Protein AF-A0A409XUM2-F1 (afdb_monomer_lite)

Structure (mmCIF, N/CA/C/O backbone):
data_AF-A0A409XUM2-F1
#
_entry.id   AF-A0A409XUM2-F1
#
loop_
_atom_site.group_PDB
_atom_site.id
_atom_site.type_symbol
_atom_site.label_atom_id
_atom_site.label_alt_id
_atom_site.label_comp_id
_atom_site.label_asym_id
_atom_site.label_entity_id
_atom_site.label_seq_id
_atom_site.pdbx_PDB_ins_code
_atom_site.Cartn_x
_atom_site.Cartn_y
_atom_site.Cartn_z
_atom_site.occupancy
_atom_site.B_iso_or_equiv
_atom_site.auth_seq_id
_atom_site.auth_comp_id
_atom_site.auth_asym_id
_atom_site.auth_atom_id
_atom_site.pdbx_PDB_model_num
ATOM 1 N N . MET A 1 1 ? -68.604 50.474 -35.446 1.00 43.09 1 MET A N 1
ATOM 2 C CA . MET A 1 1 ? -67.656 49.352 -35.292 1.00 43.09 1 MET A CA 1
ATOM 3 C C . MET A 1 1 ? -66.584 49.841 -34.345 1.00 43.09 1 MET A C 1
ATOM 5 O O . MET A 1 1 ? -65.897 50.791 -34.693 1.00 43.09 1 MET A O 1
ATOM 9 N N . SER A 1 2 ? -66.560 49.308 -33.125 1.00 43.81 2 SER A N 1
ATOM 10 C CA . SER A 1 2 ? -65.952 49.971 -31.972 1.00 43.81 2 SER A CA 1
ATOM 11 C C . SER A 1 2 ? -65.210 48.962 -31.095 1.00 43.81 2 SER A C 1
ATOM 13 O O . SER A 1 2 ? -65.824 48.008 -30.634 1.00 43.81 2 SER A O 1
ATOM 15 N N . PHE A 1 3 ? -63.917 49.249 -30.927 1.00 48.12 3 PHE A N 1
ATOM 16 C CA . PHE A 1 3 ? -62.981 48.958 -29.832 1.00 48.12 3 PHE A CA 1
ATOM 17 C C . PHE A 1 3 ? -62.787 47.516 -29.331 1.00 48.12 3 PHE A C 1
ATOM 19 O O . PHE A 1 3 ? -63.660 46.893 -28.737 1.00 48.12 3 PHE A O 1
ATOM 26 N N . ILE A 1 4 ? -61.549 47.048 -29.525 1.00 53.78 4 ILE A N 1
ATOM 27 C CA . ILE A 1 4 ? -60.893 46.035 -28.698 1.00 53.78 4 ILE A CA 1
ATOM 28 C C . ILE A 1 4 ? -60.630 46.666 -27.331 1.00 53.78 4 ILE A C 1
ATOM 30 O O . ILE A 1 4 ? -60.044 47.742 -27.294 1.00 53.78 4 ILE A O 1
ATOM 34 N N . ASP A 1 5 ? -60.973 45.955 -26.258 1.00 50.19 5 ASP A N 1
ATOM 35 C CA . ASP A 1 5 ? -60.201 45.964 -25.017 1.00 50.19 5 ASP A CA 1
ATOM 36 C C . ASP A 1 5 ? -60.235 44.568 -24.385 1.00 50.19 5 ASP A C 1
ATOM 38 O O . ASP A 1 5 ? -61.285 43.991 -24.096 1.00 50.19 5 ASP A O 1
ATOM 42 N N . THR A 1 6 ? -59.039 44.020 -24.213 1.00 55.94 6 THR A N 1
ATOM 43 C CA . THR A 1 6 ? -58.729 42.797 -23.473 1.00 55.94 6 THR A CA 1
ATOM 44 C C . THR A 1 6 ? -58.703 43.116 -21.977 1.00 55.94 6 THR A C 1
ATOM 46 O O . THR A 1 6 ? -58.223 44.183 -21.592 1.00 55.94 6 THR A O 1
ATOM 49 N N . PRO A 1 7 ? -59.056 42.158 -21.108 1.00 62.06 7 PRO A N 1
ATOM 50 C CA . PRO A 1 7 ? -58.199 41.967 -19.945 1.00 62.06 7 PRO A CA 1
ATOM 51 C C . PRO A 1 7 ? -57.772 40.512 -19.737 1.00 62.06 7 PRO A C 1
ATOM 53 O O . PRO A 1 7 ? -58.553 39.564 -19.741 1.00 62.06 7 PRO A O 1
ATOM 56 N N . THR A 1 8 ? -56.467 40.404 -19.529 1.00 55.81 8 THR A N 1
ATOM 57 C CA . THR A 1 8 ? -55.651 39.259 -19.146 1.00 55.81 8 THR A CA 1
ATOM 58 C C . THR A 1 8 ? -56.173 38.575 -17.880 1.00 55.81 8 THR A C 1
ATOM 60 O O . THR A 1 8 ? -56.130 39.152 -16.796 1.00 55.81 8 THR A O 1
ATOM 63 N N . ALA A 1 9 ? -56.592 37.314 -17.991 1.00 45.84 9 ALA A N 1
ATOM 64 C CA . ALA A 1 9 ? -56.808 36.437 -16.844 1.00 45.84 9 ALA A CA 1
ATOM 65 C C . ALA A 1 9 ? -55.582 35.527 -16.663 1.00 45.84 9 ALA A C 1
ATOM 67 O O . ALA A 1 9 ? -55.492 34.451 -17.254 1.00 45.84 9 ALA A O 1
ATOM 68 N N . SER A 1 10 ? -54.622 35.959 -15.843 1.00 40.91 10 SER A N 1
ATOM 69 C CA . SER A 1 10 ? -53.574 35.076 -15.320 1.00 40.91 10 SER A CA 1
ATOM 70 C C . SER A 1 10 ? -54.197 34.120 -14.304 1.00 40.91 10 SER A C 1
ATOM 72 O O . SER A 1 10 ? -54.455 34.498 -13.163 1.00 40.91 10 SER A O 1
ATOM 74 N N . SER A 1 11 ? -54.442 32.874 -14.709 1.00 45.75 11 SER A N 1
ATOM 75 C CA . SER A 1 11 ? -54.772 31.802 -13.768 1.00 45.75 11 SER A CA 1
ATOM 76 C C . SER A 1 11 ? -53.496 31.336 -13.073 1.00 45.75 11 SER A C 1
ATOM 78 O O . SER A 1 11 ? -52.657 30.656 -13.658 1.00 45.75 11 SER A O 1
ATOM 80 N N . SER A 1 12 ? -53.355 31.744 -11.813 1.00 49.16 12 SER A N 1
ATOM 81 C CA . SER A 1 12 ? -52.355 31.242 -10.874 1.00 49.16 12 SER A CA 1
ATOM 82 C C . SER A 1 12 ? -52.633 29.766 -10.577 1.00 49.16 12 SER A C 1
ATOM 84 O O . SER A 1 12 ? -53.599 29.424 -9.895 1.00 49.16 12 SER A O 1
ATOM 86 N N . SER A 1 13 ? -51.802 28.871 -11.109 1.00 50.38 13 SER A N 1
ATOM 87 C CA . SER A 1 13 ? -51.809 27.460 -10.732 1.00 50.38 13 SER A CA 1
ATOM 88 C C . SER A 1 13 ? -51.192 27.319 -9.341 1.00 50.38 13 SER A C 1
ATOM 90 O O . SER A 1 13 ? -49.985 27.479 -9.174 1.00 50.38 13 SER A O 1
ATOM 92 N N . THR A 1 14 ? -52.009 27.013 -8.337 1.00 58.25 14 THR A N 1
ATOM 93 C CA . THR A 1 14 ? -51.523 26.568 -7.025 1.00 58.25 14 THR A CA 1
ATOM 94 C C . THR A 1 14 ? -51.212 25.072 -7.116 1.00 58.25 14 THR A C 1
ATOM 96 O O . THR A 1 14 ? -52.146 24.297 -7.328 1.00 58.25 14 THR A O 1
ATOM 99 N N . PRO A 1 15 ? -49.961 24.603 -6.952 1.00 42.81 15 PRO A N 1
ATOM 100 C CA . PRO A 1 15 ? -49.728 23.195 -6.706 1.00 42.81 15 PRO A CA 1
ATOM 101 C C . PRO A 1 15 ? -49.894 22.964 -5.203 1.00 42.81 15 PRO A C 1
ATOM 103 O O . PRO A 1 15 ? -49.001 23.233 -4.400 1.00 42.81 15 PRO A O 1
ATOM 106 N N . ALA A 1 16 ? -51.072 22.480 -4.820 1.00 53.62 16 ALA A N 1
ATOM 107 C CA . ALA A 1 16 ? -51.320 21.926 -3.500 1.00 53.62 16 ALA A CA 1
ATOM 108 C C . ALA A 1 16 ? -50.573 20.591 -3.375 1.00 53.62 16 ALA A C 1
ATOM 110 O O . ALA A 1 16 ? -51.147 19.544 -3.627 1.00 53.62 16 ALA A O 1
ATOM 111 N N . ASN A 1 17 ? -49.284 20.638 -3.037 1.00 50.56 17 ASN A N 1
ATOM 112 C CA . ASN A 1 17 ? -48.499 19.480 -2.605 1.00 50.56 17 ASN A CA 1
ATOM 113 C C . ASN A 1 17 ? -47.462 19.946 -1.573 1.00 50.56 17 ASN A C 1
ATOM 115 O O . ASN A 1 17 ? -46.265 20.019 -1.845 1.00 50.56 17 ASN A O 1
ATOM 119 N N . SER A 1 18 ? -47.925 20.298 -0.370 1.00 46.38 18 SER A N 1
ATOM 120 C CA . SER A 1 18 ? -47.041 20.466 0.782 1.00 46.38 18 SER A CA 1
ATOM 121 C C . SER A 1 18 ? -46.658 19.080 1.302 1.00 46.38 18 SER A C 1
ATOM 123 O O . SER A 1 18 ? -47.330 18.518 2.168 1.00 46.38 18 SER A O 1
ATOM 125 N N . CYS A 1 19 ? -45.588 18.504 0.754 1.00 54.94 19 CYS A N 1
ATOM 126 C CA . CYS A 1 19 ? -44.915 17.382 1.396 1.00 54.94 19 CYS A CA 1
ATOM 127 C C . CYS A 1 19 ? -44.506 17.824 2.805 1.00 54.94 19 CYS A C 1
ATOM 129 O O . CYS A 1 19 ? -43.644 18.689 2.963 1.00 54.94 19 CYS A O 1
ATOM 131 N N . LEU A 1 20 ? -45.118 17.232 3.831 1.00 51.28 20 LEU A N 1
ATOM 132 C CA . LEU A 1 20 ? -44.610 17.283 5.196 1.00 51.28 20 LEU A CA 1
ATOM 133 C C . LEU A 1 20 ? -43.285 16.509 5.223 1.00 51.28 20 LEU A C 1
ATOM 135 O O . LEU A 1 20 ? -43.238 15.336 5.584 1.00 51.28 20 LEU A O 1
ATOM 139 N N . GLN A 1 21 ? -42.197 17.160 4.803 1.00 53.75 21 GLN A N 1
ATOM 140 C CA . GLN A 1 21 ? -40.850 16.756 5.180 1.00 53.75 21 GLN A CA 1
ATOM 141 C C . GLN A 1 21 ? -40.771 16.914 6.696 1.00 53.75 21 GLN A C 1
ATOM 143 O O . GLN A 1 21 ? -40.585 18.015 7.219 1.00 53.75 21 GLN A O 1
ATOM 148 N N . GLY A 1 22 ? -40.990 15.808 7.409 1.00 55.31 22 GLY A N 1
ATOM 149 C CA . GLY A 1 22 ? -40.667 15.714 8.822 1.00 55.31 22 GLY A CA 1
ATOM 150 C C . GLY A 1 22 ? -39.241 16.214 8.999 1.00 55.31 22 GLY A C 1
ATOM 151 O O . GLY A 1 22 ? -38.332 15.728 8.327 1.00 55.31 22 GLY A O 1
ATOM 152 N N . LYS A 1 23 ? -39.071 17.244 9.832 1.00 60.81 23 LYS A N 1
ATOM 153 C CA . LYS A 1 23 ? -37.765 17.808 10.168 1.00 60.81 23 LYS A CA 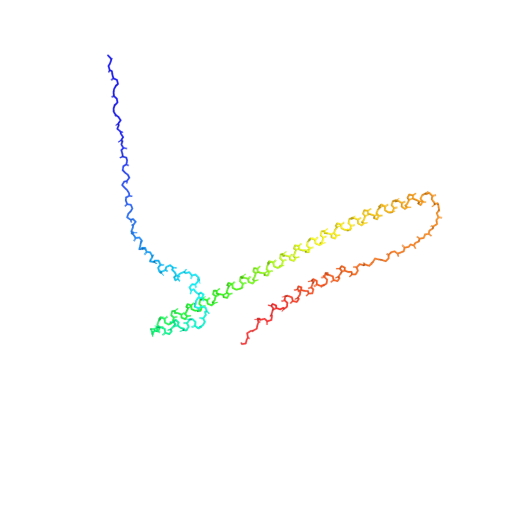1
ATOM 154 C C . LYS A 1 23 ? -36.863 16.654 10.592 1.00 60.81 23 LYS A C 1
ATOM 156 O O . LYS A 1 23 ? -37.059 16.093 11.669 1.00 60.81 23 LYS A O 1
ATOM 161 N N . GLN A 1 24 ? -35.910 16.285 9.741 1.00 63.62 24 GLN A N 1
ATOM 162 C CA . GLN A 1 24 ? -34.827 15.407 10.153 1.00 63.62 24 GLN A CA 1
ATOM 163 C C . GLN A 1 24 ? -34.153 16.111 11.339 1.00 63.62 24 GLN A C 1
ATOM 165 O O . GLN A 1 24 ? -33.849 17.304 11.219 1.00 63.62 24 GLN A O 1
ATOM 170 N N . PRO A 1 25 ? -33.985 15.450 12.498 1.00 62.88 25 PRO A N 1
ATOM 171 C CA . PRO A 1 25 ? -33.244 16.050 13.591 1.00 62.88 25 PRO A CA 1
ATOM 172 C C . PRO A 1 25 ? -31.869 16.428 13.049 1.00 62.88 25 PRO A C 1
ATOM 174 O O . PRO A 1 25 ? -31.185 15.587 12.463 1.00 62.88 25 PRO A O 1
ATOM 177 N N . ALA A 1 26 ? -31.496 17.700 13.189 1.00 69.19 26 ALA A N 1
ATOM 178 C CA . ALA A 1 26 ? -30.159 18.144 12.841 1.00 69.19 26 ALA A CA 1
ATOM 179 C C . ALA A 1 26 ? -29.185 17.309 13.673 1.00 69.19 26 ALA A C 1
ATOM 181 O O . ALA A 1 26 ? -29.197 17.398 14.902 1.00 69.19 26 ALA A O 1
ATOM 182 N N . VAL A 1 27 ? -28.411 16.449 13.004 1.00 63.31 27 VAL A N 1
ATOM 183 C CA . VAL A 1 27 ? -27.368 15.664 13.661 1.00 63.31 27 VAL A CA 1
ATOM 184 C C . VAL A 1 27 ? -26.439 16.671 14.336 1.00 63.31 27 VAL A C 1
ATOM 186 O O . VAL A 1 27 ? -25.883 17.526 13.643 1.00 63.31 27 VAL A O 1
ATOM 189 N N . PRO A 1 28 ? -26.315 16.644 15.671 1.00 64.12 28 PRO A N 1
ATOM 190 C CA . PRO A 1 28 ? -25.506 17.624 16.371 1.00 64.12 28 PRO A CA 1
ATOM 191 C C . PRO A 1 28 ? -24.057 17.550 15.892 1.00 64.12 28 PRO A C 1
ATOM 193 O O . PRO A 1 28 ? -23.521 16.456 15.720 1.00 64.12 28 PRO A O 1
ATOM 196 N N . CYS A 1 29 ? -23.402 18.698 15.708 1.00 61.84 29 CYS A N 1
ATOM 197 C CA . CYS A 1 29 ? -22.055 18.766 15.131 1.00 61.84 29 CYS A CA 1
ATOM 198 C C . CYS A 1 29 ? -21.019 17.915 15.894 1.00 61.84 29 CYS A C 1
ATOM 200 O O . CYS A 1 29 ? -20.074 17.423 15.290 1.00 61.84 29 CYS A O 1
ATOM 202 N N . TYR A 1 30 ? -21.222 17.676 17.196 1.00 57.03 30 TYR A N 1
ATOM 203 C CA . TYR A 1 30 ? -20.359 16.810 18.010 1.00 57.03 30 TYR A CA 1
ATOM 204 C C . TYR A 1 30 ? -20.487 15.312 17.680 1.00 57.03 30 TYR A C 1
ATOM 206 O O . TYR A 1 30 ? -19.550 14.551 17.902 1.00 57.03 30 TYR A O 1
ATOM 214 N N . ALA A 1 31 ? -21.629 14.871 17.142 1.00 53.16 31 ALA A N 1
ATOM 215 C CA . ALA A 1 31 ? -21.845 13.482 16.741 1.00 53.16 31 ALA A CA 1
ATOM 216 C C . ALA A 1 31 ? -21.164 13.158 15.398 1.00 53.16 31 ALA A C 1
ATOM 218 O O . ALA A 1 31 ? -20.820 12.006 15.149 1.00 53.16 31 ALA A O 1
ATOM 219 N N . GLN A 1 32 ? -20.918 14.168 14.554 1.00 56.09 32 GLN A N 1
ATOM 220 C CA . GLN A 1 32 ? -20.129 14.013 13.326 1.00 56.09 32 GLN A CA 1
ATOM 221 C C . GLN A 1 32 ? -18.634 13.840 13.617 1.00 56.09 32 GLN A C 1
ATOM 223 O O . GLN A 1 32 ? -17.981 13.057 12.935 1.00 56.09 32 GLN A O 1
ATOM 228 N N . THR A 1 33 ? -18.102 14.491 14.658 1.00 50.34 33 THR A N 1
ATOM 229 C CA . THR A 1 33 ? -16.673 14.426 15.010 1.00 50.34 33 THR A CA 1
ATOM 230 C C . THR A 1 33 ? -16.220 13.023 15.434 1.00 50.34 33 THR A C 1
ATOM 232 O O . THR A 1 33 ? -15.105 12.616 15.119 1.00 50.34 33 THR A O 1
ATOM 235 N N . LEU A 1 34 ? -17.091 12.243 16.088 1.00 49.84 34 LEU A N 1
ATOM 236 C CA . LEU A 1 34 ? -16.801 10.852 16.476 1.00 49.84 34 LEU A CA 1
ATOM 237 C C . LEU A 1 34 ? -16.908 9.853 15.309 1.00 49.84 34 LEU A C 1
ATOM 239 O O . LEU A 1 34 ? -16.478 8.714 15.444 1.00 49.84 34 LEU A O 1
ATOM 243 N N . SER A 1 35 ? -17.461 10.273 14.166 1.00 52.72 35 SER A N 1
ATOM 244 C CA . SER A 1 35 ? -17.575 9.469 12.940 1.00 52.72 35 SER A CA 1
ATOM 245 C C . SER A 1 35 ? -16.447 9.760 11.940 1.00 52.72 35 SER A C 1
ATOM 247 O O . SER A 1 35 ? -16.569 9.454 10.752 1.00 52.72 35 SER A O 1
ATOM 249 N N . THR A 1 36 ? -15.362 10.383 12.391 1.00 62.53 36 THR A N 1
ATOM 250 C CA . THR A 1 36 ? -14.173 10.633 11.574 1.00 62.53 36 THR A CA 1
ATOM 251 C C . THR A 1 36 ? -13.149 9.544 11.871 1.00 62.53 36 THR A C 1
ATOM 253 O O . THR A 1 36 ? -12.932 9.221 13.034 1.00 62.53 36 THR A O 1
ATOM 256 N N . PHE A 1 37 ? -12.497 8.985 10.847 1.00 66.56 37 PHE A N 1
ATOM 257 C CA . PHE A 1 37 ? -11.424 7.989 11.017 1.00 66.56 37 PHE A CA 1
ATOM 258 C C . PHE A 1 37 ? -10.303 8.471 11.962 1.00 66.56 37 PHE A C 1
ATOM 260 O O . PHE A 1 37 ? -9.712 7.668 12.671 1.00 66.56 37 PHE A O 1
ATOM 267 N N . GLU A 1 38 ? -10.109 9.787 12.075 1.00 70.69 38 GLU A N 1
ATOM 268 C CA . GLU A 1 38 ? -9.210 10.438 13.040 1.00 70.69 38 GLU A CA 1
ATOM 269 C C . GLU A 1 38 ? -9.552 10.124 14.513 1.00 70.69 38 GLU A C 1
ATOM 271 O O . GLU A 1 38 ? -8.667 10.048 15.361 1.00 70.69 38 GLU A O 1
ATOM 276 N N . ALA A 1 39 ? -10.828 9.878 14.833 1.00 73.44 39 ALA A N 1
ATOM 277 C CA . ALA A 1 39 ? -11.235 9.441 16.165 1.00 73.44 39 ALA A CA 1
ATOM 278 C C . ALA A 1 39 ? -10.853 7.977 16.432 1.00 73.44 39 ALA A C 1
ATOM 280 O O . ALA A 1 39 ? -10.573 7.637 17.577 1.00 73.44 39 ALA A O 1
ATOM 281 N N . LEU A 1 40 ? -10.810 7.121 15.400 1.00 79.62 40 LEU A N 1
ATOM 282 C CA . LEU A 1 40 ? -10.354 5.733 15.535 1.00 79.62 40 LEU A CA 1
ATOM 283 C C . LEU A 1 40 ? -8.851 5.671 15.804 1.00 79.62 40 LEU A C 1
ATOM 285 O O . LEU A 1 40 ? -8.432 4.884 16.647 1.00 79.62 40 LEU A O 1
ATOM 289 N N . ASP A 1 41 ? -8.056 6.538 15.173 1.00 82.06 41 ASP A N 1
ATOM 290 C CA . ASP A 1 41 ? -6.606 6.595 15.403 1.00 82.06 41 ASP A CA 1
ATOM 291 C C . ASP A 1 41 ? -6.257 6.845 16.878 1.00 82.06 41 ASP A C 1
ATOM 293 O O . ASP A 1 41 ? -5.283 6.295 17.390 1.00 82.06 41 ASP A O 1
ATOM 297 N N . LEU A 1 42 ? -7.095 7.599 17.595 1.00 84.94 42 LEU A N 1
ATOM 298 C CA . LEU A 1 42 ? -6.930 7.852 19.026 1.00 84.94 42 LEU A CA 1
ATOM 299 C C . LEU A 1 42 ? -7.084 6.579 19.882 1.00 84.94 42 LEU A C 1
ATOM 301 O O . LEU A 1 42 ? -6.450 6.458 20.927 1.00 84.94 42 LEU A O 1
ATOM 305 N N . PHE A 1 43 ? -7.910 5.625 19.440 1.00 87.06 43 PHE A N 1
ATOM 306 C CA . PHE A 1 43 ? -8.125 4.337 20.113 1.00 87.06 43 PHE A CA 1
ATOM 307 C C . PHE A 1 43 ? -7.140 3.252 19.674 1.00 87.06 43 PHE A C 1
ATOM 309 O O . PHE A 1 43 ? -7.102 2.186 20.288 1.00 87.06 43 PHE A O 1
ATOM 316 N N . ALA A 1 44 ? -6.359 3.486 18.620 1.00 86.88 44 ALA A N 1
ATOM 317 C CA . ALA A 1 44 ? -5.323 2.550 18.207 1.00 86.88 44 ALA A CA 1
ATOM 318 C C . ALA A 1 44 ? -4.100 2.580 19.146 1.00 86.88 44 ALA A C 1
ATOM 320 O O . ALA A 1 44 ? -3.370 1.592 19.214 1.00 86.88 44 ALA A O 1
ATOM 321 N N . ASP A 1 45 ? -3.903 3.681 19.881 1.00 90.94 45 ASP A N 1
ATOM 322 C CA . ASP A 1 45 ? -2.858 3.834 20.895 1.00 90.94 45 ASP A CA 1
ATOM 323 C C . ASP A 1 45 ? -3.283 3.263 22.258 1.00 90.94 45 ASP A C 1
ATOM 325 O O . ASP A 1 45 ? -4.302 3.654 22.831 1.00 90.94 45 ASP A O 1
ATOM 329 N N . ASP A 1 46 ? -2.474 2.352 22.797 1.00 87.50 46 ASP A N 1
ATOM 330 C CA . ASP A 1 46 ? -2.797 1.597 24.011 1.00 87.50 46 ASP A CA 1
ATOM 331 C C . ASP A 1 46 ? -2.851 2.479 25.257 1.00 87.50 46 ASP A C 1
ATOM 333 O O . ASP A 1 46 ? -3.728 2.296 26.104 1.00 87.50 46 ASP A O 1
ATOM 337 N N . GLU A 1 47 ? -1.940 3.448 25.367 1.00 91.69 47 GLU A N 1
ATOM 338 C CA . GLU A 1 47 ? -1.898 4.377 26.497 1.00 91.69 47 GLU A CA 1
ATOM 339 C C . GLU A 1 47 ? -3.148 5.264 26.498 1.00 91.69 47 GLU A C 1
ATOM 341 O O . GLU A 1 47 ? -3.830 5.410 27.518 1.00 91.69 47 GLU A O 1
ATOM 346 N N . THR A 1 48 ? -3.496 5.805 25.333 1.00 90.69 48 THR A N 1
ATOM 347 C CA . THR A 1 48 ? -4.663 6.666 25.159 1.00 90.69 48 THR A CA 1
ATOM 348 C C . THR A 1 48 ? -5.964 5.895 25.359 1.00 90.69 48 THR A C 1
ATOM 350 O O . THR A 1 48 ? -6.839 6.359 26.093 1.00 90.69 48 THR A O 1
ATOM 353 N N . ALA A 1 49 ? -6.084 4.691 24.796 1.00 88.75 49 ALA A N 1
ATOM 354 C CA . ALA A 1 49 ? -7.242 3.826 24.988 1.00 88.75 49 ALA A CA 1
ATOM 355 C C . ALA A 1 49 ? -7.444 3.453 26.464 1.00 88.75 49 ALA A C 1
ATOM 357 O O . ALA A 1 49 ? -8.552 3.588 26.986 1.00 88.75 49 ALA A O 1
ATOM 358 N N . GLN A 1 50 ? -6.380 3.048 27.169 1.00 89.50 50 GLN A N 1
ATOM 359 C CA . GLN A 1 50 ? -6.452 2.736 28.601 1.00 89.50 50 GLN A CA 1
ATOM 360 C C . GLN A 1 50 ? -6.839 3.956 29.434 1.00 89.50 50 GLN A C 1
ATOM 362 O O . GLN A 1 50 ? -7.680 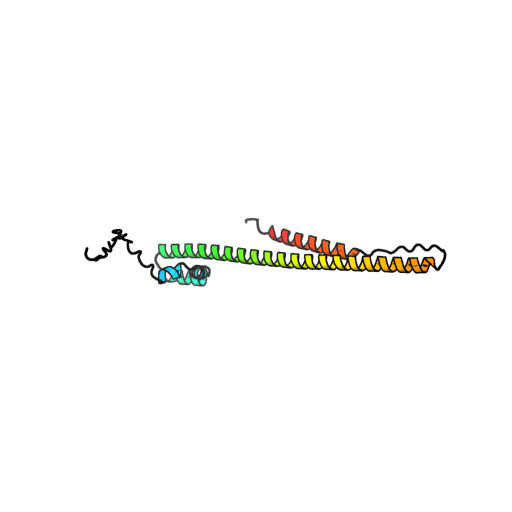3.854 30.331 1.00 89.50 50 GLN A O 1
ATOM 367 N N . LYS A 1 51 ? -6.275 5.124 29.118 1.00 92.50 51 LYS A N 1
ATOM 368 C CA . LYS A 1 51 ? -6.634 6.380 29.773 1.00 92.50 51 LYS A CA 1
ATOM 369 C C . LYS A 1 51 ? -8.111 6.706 29.568 1.00 92.50 51 LYS A C 1
ATOM 371 O O . LYS A 1 51 ? -8.779 7.063 30.534 1.00 92.50 51 LYS A O 1
ATOM 376 N N . ILE A 1 52 ? -8.642 6.526 28.358 1.00 88.94 52 ILE A N 1
ATOM 377 C CA . ILE A 1 52 ? -10.066 6.729 28.071 1.00 88.94 52 ILE A CA 1
ATOM 378 C C . ILE A 1 52 ? -10.924 5.736 28.866 1.00 88.94 52 ILE A C 1
ATOM 380 O O . ILE A 1 52 ? -11.856 6.168 29.539 1.00 88.94 52 ILE A O 1
ATOM 384 N N . CYS A 1 53 ? -10.579 4.444 28.870 1.00 88.75 53 CYS A N 1
ATOM 385 C CA . CYS A 1 53 ? -11.281 3.425 29.657 1.00 88.75 53 CYS A CA 1
ATOM 386 C C . CYS A 1 53 ? -11.318 3.755 31.156 1.00 88.75 53 CYS A C 1
ATOM 388 O O . CYS A 1 53 ? -12.329 3.503 31.802 1.00 88.75 53 CYS A O 1
ATOM 390 N N . SER A 1 54 ? -10.256 4.355 31.707 1.00 91.75 54 SER A N 1
ATOM 391 C CA . SER A 1 54 ? -10.177 4.684 33.139 1.00 91.75 54 SER A CA 1
ATOM 392 C C . SER A 1 54 ? -11.197 5.728 33.613 1.00 91.75 54 SER A C 1
ATOM 394 O O . SER A 1 54 ? -11.496 5.787 34.803 1.00 91.75 54 SER A O 1
ATOM 396 N N . TYR A 1 55 ? -11.760 6.531 32.702 1.00 93.19 55 TYR A N 1
ATOM 397 C CA . TYR A 1 55 ? -12.798 7.514 33.034 1.00 93.19 55 TYR A CA 1
ATOM 398 C C . TYR A 1 55 ? -14.196 6.903 33.176 1.00 93.19 55 TYR A C 1
ATOM 400 O O . TYR A 1 55 ? -15.122 7.602 33.592 1.00 93.19 55 TYR A O 1
ATOM 408 N N . PHE A 1 56 ? -14.374 5.629 32.822 1.00 91.88 56 PHE A N 1
ATOM 409 C CA . PHE A 1 56 ? -15.673 4.969 32.824 1.00 91.88 56 PHE A CA 1
ATOM 410 C C . PHE A 1 56 ? -15.671 3.774 33.775 1.00 91.88 56 PHE A C 1
ATOM 412 O O . PHE A 1 56 ? -14.832 2.888 33.681 1.00 91.88 56 PHE A O 1
ATOM 419 N N . GLU A 1 57 ? -16.658 3.724 34.667 1.00 91.44 57 GLU A N 1
ATOM 420 C CA . GLU A 1 57 ? -16.841 2.604 35.603 1.00 91.44 57 GLU A CA 1
ATOM 421 C C . GLU A 1 57 ? -17.837 1.562 35.074 1.00 91.44 57 GLU A C 1
ATOM 423 O O . GLU A 1 57 ? -17.844 0.411 35.508 1.00 91.44 57 GLU A O 1
ATOM 428 N N . HIS A 1 58 ? -18.698 1.957 34.130 1.00 95.38 58 HIS A N 1
ATOM 429 C CA . HIS A 1 58 ? -19.767 1.096 33.642 1.00 95.38 58 HIS A CA 1
ATOM 430 C C . HIS A 1 58 ? -19.210 -0.003 32.718 1.00 95.38 58 HIS A C 1
ATOM 432 O O . HIS A 1 58 ? -18.606 0.326 31.690 1.00 95.38 58 HIS A O 1
ATOM 438 N N . PRO A 1 59 ? -19.463 -1.296 33.004 1.00 92.50 59 PRO A N 1
ATOM 439 C CA . PRO A 1 59 ? -18.872 -2.409 32.258 1.00 92.50 59 PRO A CA 1
ATOM 440 C C . PRO A 1 59 ? -19.240 -2.391 30.770 1.00 92.50 59 PRO A C 1
ATOM 442 O O . PRO A 1 59 ? -18.374 -2.606 29.926 1.00 92.50 59 PRO A O 1
ATOM 445 N N . ASP A 1 60 ? -20.488 -2.059 30.432 1.00 93.94 60 ASP A N 1
ATOM 446 C CA . ASP A 1 60 ? -20.920 -1.980 29.029 1.00 93.94 60 ASP A CA 1
ATOM 447 C C . ASP A 1 60 ? -20.176 -0.895 28.235 1.00 93.94 60 ASP A C 1
ATOM 449 O O . ASP A 1 60 ? -19.855 -1.094 27.064 1.00 93.94 60 ASP A O 1
ATOM 453 N N . THR A 1 61 ? -19.848 0.236 28.869 1.00 89.25 61 THR A N 1
ATOM 454 C CA . THR A 1 61 ? -19.081 1.313 28.229 1.00 89.25 61 THR A CA 1
ATOM 455 C C . THR A 1 61 ? -17.635 0.886 28.003 1.00 89.25 61 THR A C 1
ATOM 457 O O . THR A 1 61 ? -17.098 1.101 26.920 1.00 89.25 61 THR A O 1
ATOM 460 N N . ILE A 1 62 ? -17.023 0.226 28.991 1.00 90.19 62 ILE A N 1
ATOM 461 C CA . ILE A 1 62 ? -15.668 -0.330 28.870 1.00 90.19 62 ILE A CA 1
ATOM 462 C C . ILE A 1 62 ? -15.617 -1.354 27.728 1.00 90.19 62 ILE A C 1
ATOM 464 O O . ILE A 1 62 ? -14.712 -1.307 26.897 1.00 90.19 62 ILE A O 1
ATOM 468 N N . LEU A 1 63 ? -16.617 -2.236 27.634 1.00 93.00 63 LEU A N 1
ATOM 469 C CA . LEU A 1 63 ? -16.715 -3.224 26.559 1.00 93.00 63 LEU A CA 1
ATOM 470 C C . LEU A 1 63 ? -16.884 -2.569 25.179 1.00 93.00 63 LEU A C 1
ATOM 472 O O . LEU A 1 63 ? -16.279 -3.014 24.203 1.00 93.00 63 LEU A O 1
ATOM 476 N N . ALA A 1 64 ? -17.692 -1.511 25.078 1.00 91.50 64 ALA A N 1
ATOM 477 C CA . ALA A 1 64 ? -17.855 -0.765 23.834 1.00 91.50 64 ALA A CA 1
ATOM 478 C C . ALA A 1 64 ? -16.536 -0.115 23.381 1.00 91.50 64 ALA A C 1
ATOM 480 O O . ALA A 1 64 ? -16.203 -0.181 22.197 1.00 91.50 64 ALA A O 1
ATOM 481 N N . ILE A 1 65 ? -15.765 0.450 24.316 1.00 90.06 65 ILE A N 1
ATOM 482 C CA . ILE A 1 65 ? -14.450 1.035 24.025 1.00 90.06 65 ILE A CA 1
ATOM 483 C C . ILE A 1 65 ? -13.450 -0.050 23.606 1.00 90.06 65 ILE A C 1
ATOM 485 O O . ILE A 1 65 ? -12.763 0.131 22.608 1.00 90.06 65 ILE A O 1
ATOM 489 N N . ASP A 1 66 ? -13.400 -1.201 24.283 1.00 90.81 66 ASP A N 1
ATOM 490 C CA . ASP A 1 66 ? -12.511 -2.312 23.899 1.00 90.81 66 ASP A CA 1
ATOM 491 C C . ASP A 1 66 ? -12.790 -2.814 22.470 1.00 90.81 66 ASP A C 1
ATOM 493 O O . ASP A 1 66 ? -11.875 -3.041 21.674 1.00 90.81 66 ASP A O 1
ATOM 497 N N . ASN A 1 67 ? -14.067 -2.920 22.094 1.00 93.19 67 ASN A N 1
ATOM 498 C CA . ASN A 1 67 ? -14.445 -3.245 20.720 1.00 93.19 67 ASN A CA 1
ATOM 499 C C . ASN A 1 67 ? -14.004 -2.157 19.729 1.00 93.19 67 ASN A C 1
ATOM 501 O O . ASN A 1 67 ? -13.539 -2.482 18.635 1.00 93.19 67 ASN A O 1
ATOM 505 N N . LEU A 1 68 ? -14.101 -0.881 20.109 1.00 90.75 68 LEU A N 1
ATOM 506 C CA . LEU A 1 68 ? -13.645 0.232 19.280 1.00 90.75 68 LEU A CA 1
ATOM 507 C C . LEU A 1 68 ? -12.123 0.209 19.080 1.00 90.75 68 LEU A C 1
ATOM 509 O O . LEU A 1 68 ? -11.665 0.387 17.956 1.00 90.75 68 LEU A O 1
ATOM 513 N N . VAL A 1 69 ? -11.351 -0.102 20.126 1.00 91.50 69 VAL A N 1
ATOM 514 C CA . VAL A 1 69 ? -9.890 -0.297 20.065 1.00 91.50 69 VAL A CA 1
ATOM 515 C C . VAL A 1 69 ? -9.532 -1.415 19.089 1.00 91.50 69 VAL A C 1
ATOM 517 O O . VAL A 1 69 ? -8.654 -1.253 18.241 1.00 91.50 69 VAL A O 1
ATOM 520 N N . LYS A 1 70 ? -10.239 -2.550 19.145 1.00 93.06 70 LYS A N 1
ATOM 521 C CA . LYS A 1 70 ? -10.022 -3.664 18.207 1.00 93.06 70 LYS A CA 1
ATOM 522 C C . LYS A 1 70 ? -10.270 -3.248 16.757 1.00 93.06 70 LYS A C 1
ATOM 524 O O . LYS A 1 70 ? -9.458 -3.567 15.890 1.00 93.06 70 LYS A O 1
ATOM 529 N N . VAL A 1 71 ? -11.361 -2.526 16.500 1.00 91.44 71 VAL A N 1
ATOM 530 C CA . VAL A 1 71 ? -11.694 -2.015 15.159 1.00 91.44 71 VAL A CA 1
ATOM 531 C C . VAL A 1 71 ? -10.660 -0.992 14.688 1.00 91.44 71 VAL A C 1
ATOM 533 O O . VAL A 1 71 ? -10.189 -1.087 13.557 1.00 91.44 71 VAL A O 1
ATOM 536 N N . ALA A 1 72 ? -10.256 -0.063 15.555 1.00 89.94 72 ALA A N 1
ATOM 537 C CA . ALA A 1 72 ? -9.238 0.940 15.261 1.00 89.94 72 ALA A CA 1
ATOM 538 C C . ALA A 1 72 ? -7.901 0.304 14.858 1.00 89.94 72 ALA A C 1
ATOM 540 O O . ALA A 1 72 ? -7.333 0.651 13.823 1.00 89.94 72 ALA A O 1
ATOM 541 N N . ARG A 1 73 ? -7.432 -0.694 15.616 1.00 91.12 73 ARG A N 1
ATOM 542 C CA . ARG A 1 73 ? -6.197 -1.427 15.298 1.00 91.12 73 ARG A CA 1
ATOM 543 C C . ARG A 1 73 ? -6.291 -2.180 13.974 1.00 91.12 73 ARG A C 1
ATOM 545 O O . ARG A 1 73 ? -5.353 -2.139 13.182 1.00 91.12 73 ARG A O 1
ATOM 552 N N . ALA A 1 74 ? -7.414 -2.855 13.721 1.00 91.69 74 ALA A N 1
ATOM 553 C CA . ALA A 1 74 ? -7.632 -3.559 12.459 1.00 91.69 74 ALA A CA 1
ATOM 554 C C . ALA A 1 74 ? -7.588 -2.592 11.263 1.00 91.69 74 ALA A C 1
ATOM 556 O O . ALA A 1 74 ? -6.918 -2.871 10.270 1.00 91.69 74 ALA A O 1
ATOM 557 N N . HIS A 1 75 ? -8.228 -1.429 11.396 1.00 90.12 75 HIS A N 1
ATOM 558 C CA . HIS A 1 75 ? -8.217 -0.384 10.377 1.00 90.12 75 HIS A CA 1
ATOM 559 C C . HIS A 1 75 ? -6.808 0.177 10.131 1.00 90.12 75 HIS A C 1
ATOM 561 O O . HIS A 1 75 ? -6.358 0.265 8.990 1.00 90.12 75 HIS A O 1
ATOM 567 N N . GLN A 1 76 ? -6.072 0.510 11.194 1.00 90.06 76 GLN A N 1
ATOM 568 C CA . GLN A 1 76 ? -4.719 1.056 11.073 1.00 90.06 76 GLN A CA 1
ATOM 569 C C . GLN A 1 76 ? -3.760 0.064 10.396 1.00 90.06 76 GLN A C 1
ATOM 571 O O . GLN A 1 76 ? -2.916 0.457 9.583 1.00 90.06 76 GLN A O 1
ATOM 576 N N . GLN A 1 77 ? -3.907 -1.226 10.706 1.00 92.31 77 GLN A N 1
ATOM 577 C CA . GLN A 1 77 ? -3.145 -2.289 10.063 1.00 92.31 77 GLN A CA 1
ATOM 578 C C . GLN A 1 77 ? -3.453 -2.368 8.561 1.00 92.31 77 GLN A C 1
ATOM 580 O O . GLN A 1 77 ? -2.525 -2.388 7.750 1.00 92.31 77 GLN A O 1
ATOM 585 N N . GLU A 1 78 ? -4.731 -2.350 8.176 1.00 91.44 78 GLU A N 1
ATOM 586 C CA . GLU A 1 78 ? -5.145 -2.351 6.769 1.00 91.44 78 GLU A CA 1
ATOM 587 C C . GLU A 1 78 ? -4.577 -1.138 6.013 1.00 91.44 78 GLU A C 1
ATOM 589 O O . GLU A 1 78 ? -3.977 -1.285 4.944 1.00 91.44 78 GLU A O 1
ATOM 594 N N . GLU A 1 79 ? -4.672 0.065 6.584 1.00 90.88 79 GLU A N 1
ATOM 595 C CA . GLU A 1 79 ? -4.088 1.260 5.973 1.00 90.88 79 GLU A CA 1
ATOM 596 C C . GLU A 1 79 ? -2.573 1.144 5.796 1.00 90.88 79 GLU A C 1
ATOM 598 O O . GLU A 1 79 ? -2.016 1.580 4.780 1.00 90.88 79 GLU A O 1
ATOM 603 N N . GLN A 1 80 ? -1.878 0.564 6.775 1.00 90.00 80 GLN A N 1
ATOM 604 C CA . GLN A 1 80 ? -0.439 0.357 6.698 1.00 90.00 80 GLN A CA 1
ATOM 605 C C . GLN A 1 80 ? -0.070 -0.613 5.572 1.00 90.00 80 GLN A C 1
ATOM 607 O O . GLN A 1 80 ? 0.864 -0.348 4.805 1.00 90.00 80 GLN A O 1
ATOM 612 N N . GLU A 1 81 ? -0.829 -1.692 5.412 1.00 94.56 81 GLU A N 1
ATOM 613 C CA . GLU A 1 81 ? -0.654 -2.651 4.324 1.00 94.56 81 GLU A CA 1
ATOM 614 C C . GLU A 1 81 ? -0.933 -2.019 2.957 1.00 94.56 81 GLU A C 1
ATOM 616 O O . GLU A 1 81 ? -0.131 -2.176 2.029 1.00 94.56 81 GLU A O 1
ATOM 621 N N . ILE A 1 82 ? -1.998 -1.221 2.836 1.00 96.06 82 ILE A N 1
ATOM 622 C CA . ILE A 1 82 ? -2.323 -0.477 1.612 1.00 96.06 82 ILE A CA 1
ATOM 623 C C . ILE A 1 82 ? -1.205 0.513 1.269 1.00 96.06 82 ILE A C 1
ATOM 625 O O . ILE A 1 82 ? -0.766 0.583 0.113 1.00 96.06 82 ILE A O 1
ATOM 629 N N . ARG A 1 83 ? -0.704 1.272 2.252 1.00 95.19 83 ARG A N 1
ATOM 630 C CA . ARG A 1 83 ? 0.421 2.204 2.060 1.00 95.19 83 ARG A CA 1
ATOM 631 C C . ARG A 1 83 ? 1.664 1.471 1.567 1.00 95.19 83 ARG A C 1
ATOM 633 O O . ARG A 1 83 ? 2.283 1.898 0.587 1.00 95.19 83 ARG A O 1
ATOM 640 N N . LEU A 1 84 ? 1.996 0.340 2.185 1.00 96.69 84 LEU A N 1
ATOM 641 C CA . LEU A 1 84 ? 3.136 -0.479 1.792 1.00 96.69 84 LEU A CA 1
ATOM 642 C C . LEU A 1 84 ? 2.970 -1.060 0.380 1.00 96.69 84 LEU A C 1
ATOM 644 O O . LEU A 1 84 ? 3.914 -1.035 -0.415 1.00 96.69 84 LEU A O 1
ATOM 648 N N . ALA A 1 85 ? 1.776 -1.542 0.032 1.00 95.69 85 ALA A N 1
ATOM 649 C CA . ALA A 1 85 ? 1.467 -2.060 -1.297 1.00 95.69 85 ALA A CA 1
ATOM 650 C C . ALA A 1 85 ? 1.615 -0.979 -2.379 1.00 95.69 85 ALA A C 1
ATOM 652 O O . ALA A 1 85 ? 2.256 -1.215 -3.409 1.00 95.69 85 ALA A O 1
ATOM 653 N N . ARG A 1 86 ? 1.108 0.235 -2.124 1.00 97.69 86 ARG A N 1
ATOM 654 C CA . ARG A 1 86 ? 1.269 1.390 -3.022 1.00 97.69 86 ARG A CA 1
ATOM 655 C C . ARG A 1 86 ? 2.737 1.759 -3.212 1.00 97.69 86 ARG A C 1
ATOM 657 O O . ARG A 1 86 ? 3.172 1.949 -4.348 1.00 97.69 86 ARG A O 1
ATOM 664 N N . LEU A 1 87 ? 3.516 1.805 -2.129 1.00 96.81 87 LEU A N 1
ATOM 665 C CA . LEU A 1 87 ? 4.948 2.100 -2.197 1.00 96.81 87 LEU A CA 1
ATOM 666 C C . LEU A 1 87 ? 5.699 1.053 -3.031 1.00 96.81 87 LEU A C 1
ATOM 668 O O . LEU A 1 87 ? 6.483 1.407 -3.913 1.00 96.81 87 LEU A O 1
ATOM 672 N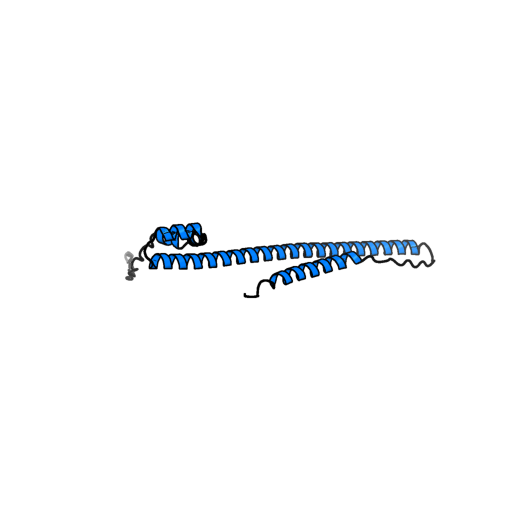 N . ARG A 1 88 ? 5.415 -0.235 -2.808 1.00 95.38 88 ARG A N 1
ATOM 673 C CA . ARG A 1 88 ? 5.991 -1.342 -3.587 1.00 95.38 88 ARG A CA 1
ATOM 674 C C . ARG A 1 88 ? 5.615 -1.254 -5.065 1.00 95.38 88 ARG A C 1
ATOM 676 O O . ARG A 1 88 ? 6.479 -1.438 -5.920 1.00 95.38 88 ARG A O 1
ATOM 683 N N . SER A 1 89 ? 4.356 -0.949 -5.374 1.00 96.94 89 SER A N 1
ATOM 684 C CA . SER A 1 89 ? 3.898 -0.751 -6.752 1.00 96.94 89 SER A CA 1
ATOM 685 C C . SER A 1 89 ? 4.654 0.391 -7.429 1.00 96.94 89 SER A C 1
ATOM 687 O O . SER A 1 89 ? 5.170 0.219 -8.532 1.00 96.94 89 SER A O 1
ATOM 689 N N . ARG A 1 90 ? 4.799 1.530 -6.741 1.00 97.50 90 ARG A N 1
ATOM 690 C CA . ARG A 1 90 ? 5.538 2.687 -7.256 1.00 97.50 90 ARG A CA 1
ATOM 691 C C . ARG A 1 90 ? 7.003 2.349 -7.523 1.00 97.50 90 ARG A C 1
ATOM 693 O O . ARG A 1 90 ? 7.513 2.677 -8.587 1.00 97.50 90 ARG A O 1
ATOM 700 N N . ALA A 1 91 ? 7.663 1.641 -6.607 1.00 94.38 91 ALA A N 1
ATOM 701 C CA . ALA A 1 91 ? 9.041 1.197 -6.805 1.00 94.38 91 ALA A CA 1
ATOM 702 C C . ALA A 1 91 ? 9.182 0.287 -8.040 1.00 94.38 91 ALA A C 1
ATOM 704 O O . ALA A 1 91 ? 10.084 0.487 -8.852 1.00 94.38 91 ALA A O 1
ATOM 705 N N . ARG A 1 92 ? 8.264 -0.675 -8.221 1.00 95.19 92 ARG A N 1
ATOM 706 C CA . ARG A 1 92 ? 8.241 -1.558 -9.402 1.00 95.19 92 ARG A CA 1
ATOM 707 C C . ARG A 1 92 ? 8.048 -0.779 -10.700 1.00 95.19 92 ARG A C 1
ATOM 709 O O . ARG A 1 92 ? 8.765 -1.036 -11.659 1.00 95.19 92 ARG A O 1
ATOM 716 N N . GLN A 1 93 ? 7.124 0.180 -10.717 1.00 96.62 93 GLN A N 1
ATOM 717 C CA . GLN A 1 93 ? 6.884 1.037 -11.880 1.00 96.62 93 GLN A CA 1
ATOM 718 C C . GLN A 1 93 ? 8.121 1.867 -12.228 1.00 96.62 93 GLN A C 1
ATOM 720 O O . GLN A 1 93 ? 8.546 1.861 -13.377 1.00 96.62 93 GLN A O 1
ATOM 725 N N . THR A 1 94 ? 8.753 2.506 -11.241 1.00 96.31 94 THR A N 1
ATOM 726 C CA . THR A 1 94 ? 9.983 3.278 -11.461 1.00 96.31 94 THR A CA 1
ATOM 727 C C . THR A 1 94 ? 11.097 2.412 -12.046 1.00 96.31 94 THR A C 1
ATOM 729 O O . THR A 1 94 ? 11.730 2.806 -13.022 1.00 96.31 94 THR A O 1
ATOM 732 N N . MET A 1 95 ? 11.319 1.215 -11.492 1.00 96.25 95 MET A N 1
ATOM 733 C CA . MET A 1 95 ? 12.321 0.289 -12.029 1.00 96.25 95 MET A CA 1
ATOM 734 C C . MET A 1 95 ? 11.998 -0.135 -13.464 1.00 96.25 95 MET A C 1
ATOM 736 O O . MET A 1 95 ? 12.895 -0.158 -14.301 1.00 96.25 95 MET A O 1
ATOM 740 N N . ALA A 1 96 ? 10.732 -0.436 -13.765 1.00 96.38 96 ALA A N 1
ATOM 741 C CA . ALA A 1 96 ? 10.311 -0.802 -15.114 1.00 96.38 96 ALA A CA 1
ATOM 742 C C . ALA A 1 96 ? 10.587 0.325 -16.121 1.00 96.38 96 ALA A C 1
ATOM 744 O O . ALA A 1 96 ? 11.114 0.059 -17.198 1.00 96.38 96 ALA A O 1
ATOM 745 N N . THR A 1 97 ? 10.303 1.577 -15.752 1.00 96.94 97 THR A N 1
ATOM 746 C CA . THR A 1 97 ? 10.581 2.741 -16.603 1.00 96.94 97 THR A CA 1
ATOM 747 C C . THR A 1 97 ? 12.076 2.919 -16.853 1.00 96.94 97 THR A C 1
ATOM 749 O O . THR A 1 97 ? 12.477 3.095 -17.998 1.00 96.94 97 THR A O 1
ATOM 752 N N . ILE A 1 98 ? 12.909 2.819 -15.811 1.00 95.94 98 ILE A N 1
ATOM 753 C CA . ILE A 1 98 ? 14.371 2.935 -15.950 1.00 95.94 98 ILE A CA 1
ATOM 754 C C . ILE A 1 98 ? 14.920 1.837 -16.868 1.00 95.94 98 ILE A C 1
ATOM 756 O O . ILE A 1 98 ? 15.749 2.105 -17.731 1.00 95.94 98 ILE A O 1
ATOM 760 N N . LEU A 1 99 ? 14.451 0.598 -16.709 1.00 94.94 99 LEU A N 1
ATOM 761 C CA . LEU A 1 99 ? 14.889 -0.513 -17.553 1.00 94.94 99 LEU A CA 1
ATOM 762 C C . LEU A 1 99 ? 14.456 -0.332 -19.009 1.00 94.94 99 LEU A C 1
ATOM 764 O O . LEU A 1 99 ? 15.225 -0.644 -19.915 1.00 94.94 99 LEU A O 1
ATOM 768 N N . LEU A 1 100 ? 13.243 0.173 -19.243 1.00 96.56 100 LEU A N 1
ATOM 769 C CA . LEU A 1 100 ? 12.761 0.446 -20.592 1.00 96.56 100 LEU A CA 1
ATOM 770 C C . LEU A 1 100 ? 13.621 1.510 -21.284 1.00 96.56 100 LEU A C 1
ATOM 772 O O . LEU A 1 100 ? 14.035 1.300 -22.421 1.00 96.56 100 LEU A O 1
ATOM 776 N N . ASP A 1 101 ? 13.933 2.596 -20.579 1.00 96.25 101 ASP A N 1
ATOM 777 C CA . ASP A 1 101 ? 14.802 3.669 -21.069 1.00 96.25 101 ASP A CA 1
ATOM 778 C C . ASP A 1 101 ? 16.209 3.146 -21.413 1.00 96.25 101 ASP A C 1
ATOM 780 O O . ASP A 1 101 ? 16.726 3.373 -22.508 1.00 96.25 101 ASP A O 1
ATOM 784 N N . GLN A 1 102 ? 16.792 2.321 -20.538 1.00 93.25 102 GLN A N 1
ATOM 785 C CA . GLN A 1 102 ? 18.087 1.685 -20.792 1.00 93.25 102 GLN A CA 1
ATOM 786 C C . GLN A 1 102 ? 18.067 0.769 -22.020 1.00 93.25 102 GLN A C 1
ATOM 788 O O . GLN A 1 102 ? 18.993 0.806 -22.830 1.00 93.25 102 GLN A O 1
ATOM 793 N N . LEU A 1 103 ? 17.017 -0.041 -22.184 1.00 93.69 103 LEU A N 1
ATOM 794 C CA . LEU A 1 103 ? 16.871 -0.923 -23.344 1.00 93.69 103 LEU A CA 1
ATOM 795 C C . LEU A 1 103 ? 16.708 -0.135 -24.647 1.00 93.69 103 LEU A C 1
ATOM 797 O O . LEU A 1 103 ? 17.261 -0.537 -25.673 1.00 93.69 103 LEU A O 1
ATOM 801 N N . GLN A 1 104 ? 15.976 0.979 -24.612 1.00 93.44 104 GLN A N 1
ATOM 802 C CA . GLN A 1 104 ? 15.823 1.874 -25.759 1.00 93.44 104 GLN A CA 1
ATOM 803 C C . GLN A 1 104 ? 17.155 2.534 -26.129 1.00 93.44 104 GLN A C 1
ATOM 805 O O . GLN A 1 104 ? 17.544 2.494 -27.297 1.00 93.44 104 GLN A O 1
ATOM 810 N N . SER A 1 105 ? 17.894 3.041 -25.139 1.00 92.94 105 SER A N 1
ATOM 811 C CA . SER A 1 105 ? 19.233 3.605 -25.336 1.00 92.94 105 SER A CA 1
ATOM 812 C C . SER A 1 105 ? 20.204 2.578 -25.937 1.00 92.94 105 SER A C 1
ATOM 814 O O . SER A 1 105 ? 20.850 2.838 -26.950 1.00 92.94 105 SER A O 1
ATOM 816 N N . TRP A 1 106 ? 20.215 1.346 -25.416 1.00 91.19 106 TRP A N 1
ATOM 817 C CA . TRP A 1 106 ? 21.017 0.243 -25.967 1.00 91.19 106 TRP A CA 1
ATOM 818 C C . TRP A 1 106 ? 20.622 -0.148 -27.397 1.00 91.19 106 TRP A C 1
ATOM 820 O O . TRP A 1 106 ? 21.464 -0.574 -28.193 1.00 91.19 106 TRP A O 1
ATOM 830 N N . GLY A 1 107 ? 19.332 -0.064 -27.731 1.00 91.62 107 GLY A N 1
ATOM 831 C CA . GLY A 1 107 ? 18.846 -0.257 -29.096 1.00 91.62 107 GLY A CA 1
ATOM 832 C C . GLY A 1 107 ? 19.456 0.765 -30.053 1.00 91.62 107 GLY A C 1
ATOM 833 O O . GLY A 1 107 ? 20.022 0.379 -31.077 1.00 91.62 107 GLY A O 1
ATOM 834 N N . LEU A 1 108 ? 19.415 2.041 -29.664 1.00 88.12 108 LEU A N 1
ATOM 835 C CA . LEU A 1 108 ? 19.978 3.149 -30.430 1.00 88.12 108 LEU A CA 1
ATOM 836 C C . LEU A 1 108 ? 21.503 3.037 -30.575 1.00 88.12 108 LEU A C 1
ATOM 838 O O . LEU A 1 108 ? 22.032 3.201 -31.672 1.00 88.12 108 LEU A O 1
ATOM 842 N N . GLU A 1 109 ? 22.218 2.696 -29.500 1.00 89.94 109 GLU A N 1
ATOM 843 C CA . GLU A 1 109 ? 23.669 2.478 -29.545 1.00 89.94 109 GLU A CA 1
ATOM 844 C C . GLU A 1 109 ? 24.055 1.381 -30.549 1.00 89.94 109 GLU A C 1
ATOM 846 O O . GLU A 1 109 ? 25.003 1.548 -31.322 1.00 89.94 109 GLU A O 1
ATOM 851 N N . ARG A 1 110 ? 23.302 0.270 -30.590 1.00 89.56 110 ARG A N 1
ATOM 852 C CA . ARG A 1 110 ? 23.527 -0.797 -31.579 1.00 89.56 110 ARG A CA 1
ATOM 853 C C . ARG A 1 110 ? 23.260 -0.336 -33.003 1.00 89.56 110 ARG A C 1
ATOM 855 O O . ARG A 1 110 ? 24.033 -0.688 -33.891 1.00 89.56 110 ARG A O 1
ATOM 862 N N . GLU A 1 111 ? 22.204 0.440 -33.222 1.00 91.50 111 GLU A N 1
ATOM 863 C CA . GLU A 1 111 ? 21.887 0.978 -34.544 1.00 91.50 111 GLU A CA 1
ATOM 864 C C . GLU A 1 111 ? 23.001 1.903 -35.047 1.00 91.50 111 GLU A C 1
ATOM 866 O O . GLU A 1 111 ? 23.508 1.710 -36.155 1.00 91.50 111 GLU A O 1
ATOM 871 N N . ILE A 1 112 ? 23.461 2.834 -34.204 1.00 89.88 112 ILE A N 1
ATOM 872 C CA . ILE A 1 112 ? 24.595 3.714 -34.510 1.00 89.88 112 ILE A CA 1
ATOM 873 C C . ILE A 1 112 ? 25.837 2.878 -34.830 1.00 89.88 112 ILE A C 1
ATOM 875 O O . ILE A 1 112 ? 26.493 3.102 -35.850 1.00 89.88 112 ILE A O 1
ATOM 879 N N . HIS A 1 113 ? 26.145 1.880 -33.999 1.00 90.69 113 HIS A N 1
ATOM 880 C CA . HIS A 1 113 ? 27.289 1.0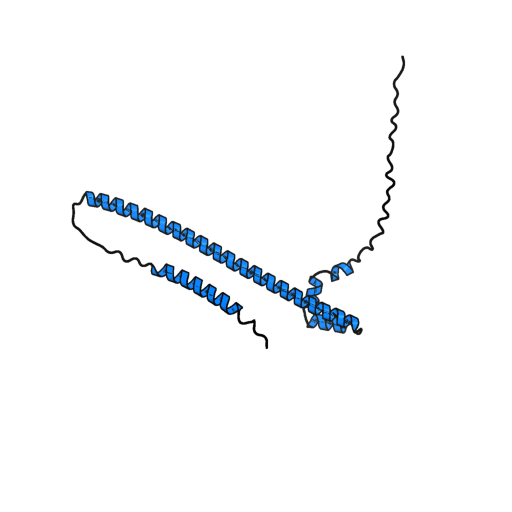02 -34.218 1.00 90.69 113 HIS A CA 1
ATOM 881 C C . HIS A 1 113 ? 27.193 0.249 -35.558 1.00 90.69 113 HIS A C 1
ATOM 883 O O . HIS A 1 113 ? 28.187 0.130 -36.278 1.00 90.69 113 HIS A O 1
ATOM 889 N N . ASP A 1 114 ? 26.020 -0.264 -35.926 1.00 92.19 114 ASP A N 1
ATOM 890 C CA . ASP A 1 114 ? 25.828 -0.979 -37.188 1.00 92.19 114 ASP A CA 1
ATOM 891 C C . ASP A 1 114 ? 25.901 -0.053 -38.410 1.00 92.19 114 ASP A C 1
ATOM 893 O O . ASP A 1 114 ? 26.490 -0.438 -39.426 1.00 92.19 114 ASP A O 1
ATOM 897 N N . VAL A 1 115 ? 25.377 1.173 -38.321 1.00 89.56 115 VAL A N 1
ATOM 898 C CA . VAL A 1 115 ? 25.531 2.201 -39.365 1.00 89.56 115 VAL A CA 1
ATOM 899 C C . VAL A 1 115 ? 27.007 2.556 -39.557 1.00 89.56 115 VAL A C 1
ATOM 901 O O . VAL A 1 115 ? 27.508 2.520 -40.685 1.00 89.56 115 VAL A O 1
ATOM 904 N N . LEU A 1 116 ? 27.734 2.818 -38.466 1.00 89.81 116 LEU A N 1
ATOM 905 C CA . LEU A 1 116 ? 29.170 3.109 -38.507 1.00 89.81 116 LEU A CA 1
ATOM 906 C C . LEU A 1 116 ? 29.969 1.938 -39.086 1.00 89.81 116 LEU A C 1
ATOM 908 O O . LEU A 1 116 ? 30.821 2.140 -39.952 1.00 89.81 116 LEU A O 1
ATOM 912 N N . ARG A 1 117 ? 29.659 0.701 -38.677 1.00 89.69 117 ARG A N 1
ATOM 913 C CA . ARG A 1 117 ? 30.284 -0.509 -39.227 1.00 89.69 117 ARG A CA 1
ATOM 914 C C . ARG A 1 117 ? 30.062 -0.613 -40.737 1.00 89.69 117 ARG A C 1
ATOM 916 O O . ARG A 1 117 ? 31.015 -0.897 -41.460 1.00 89.69 117 ARG A O 1
ATOM 923 N N . LYS A 1 118 ? 28.835 -0.391 -41.224 1.00 88.12 118 LYS A N 1
ATOM 924 C CA . LYS A 1 118 ? 28.518 -0.434 -42.664 1.00 88.12 118 LYS A CA 1
ATOM 925 C C . LYS A 1 118 ? 29.322 0.601 -43.445 1.00 88.12 118 LYS A C 1
ATOM 927 O O . LYS A 1 118 ? 29.909 0.254 -44.467 1.00 88.12 118 LYS A O 1
ATOM 932 N N . HIS A 1 119 ? 29.400 1.836 -42.948 1.00 83.81 119 HIS A N 1
ATOM 933 C CA . HIS A 1 119 ? 30.202 2.887 -43.576 1.00 83.81 119 HIS A CA 1
ATOM 934 C C . HIS A 1 119 ? 31.693 2.554 -43.586 1.00 83.81 119 HIS A C 1
ATOM 936 O O . HIS A 1 119 ? 32.340 2.701 -44.620 1.00 83.81 119 HIS A O 1
ATOM 942 N N . TYR A 1 120 ? 32.231 2.056 -42.472 1.00 78.31 120 TYR A N 1
ATOM 943 C CA . TYR A 1 120 ? 33.629 1.643 -42.395 1.00 78.31 120 TYR A CA 1
ATOM 944 C C . TYR A 1 120 ? 33.948 0.539 -43.412 1.00 78.31 120 TYR A C 1
ATOM 946 O O . TYR A 1 120 ? 34.914 0.655 -44.164 1.00 78.31 120 TYR A O 1
ATOM 954 N N . PHE A 1 121 ? 33.105 -0.495 -43.504 1.00 76.06 121 PHE A N 1
ATOM 955 C CA . PHE A 1 121 ? 33.275 -1.570 -44.484 1.00 76.06 121 PHE A CA 1
ATOM 956 C C . PHE A 1 121 ? 33.147 -1.085 -45.930 1.00 76.06 121 PHE A C 1
ATOM 958 O O . PHE A 1 121 ? 33.941 -1.493 -46.775 1.00 76.06 121 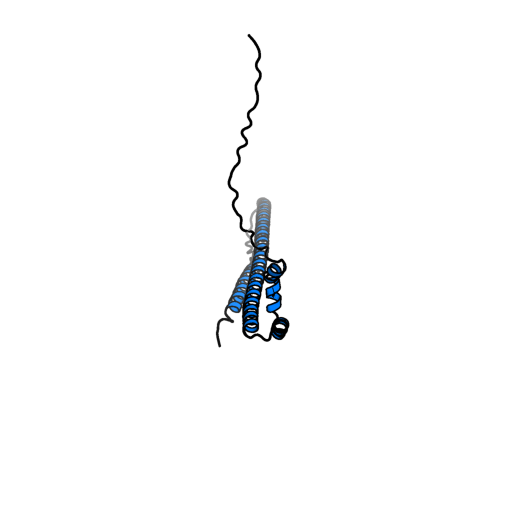PHE A O 1
ATOM 965 N N . ALA A 1 122 ? 32.186 -0.210 -46.228 1.00 72.75 122 ALA A N 1
ATOM 966 C CA . ALA A 1 122 ? 32.017 0.343 -47.568 1.00 72.75 122 ALA A CA 1
ATOM 967 C C . ALA A 1 122 ? 33.244 1.168 -47.992 1.00 72.75 122 ALA A C 1
ATOM 969 O O . ALA A 1 122 ? 33.785 0.954 -49.077 1.00 72.75 122 ALA A O 1
ATOM 970 N N . SER A 1 123 ? 33.739 2.043 -47.113 1.00 72.38 123 SER A N 1
ATOM 971 C CA . SER A 1 123 ? 34.949 2.838 -47.349 1.00 72.38 123 SER A CA 1
ATOM 972 C C . SER A 1 123 ? 36.199 1.963 -47.498 1.00 72.38 123 SER A C 1
ATOM 974 O O . SER A 1 123 ? 37.018 2.212 -48.381 1.00 72.38 123 SER A O 1
ATOM 976 N N . HIS A 1 124 ? 36.322 0.904 -46.690 1.00 64.31 124 HIS A N 1
ATOM 977 C CA . HIS A 1 124 ? 37.432 -0.048 -46.768 1.00 64.31 124 HIS A CA 1
ATOM 978 C C . HIS A 1 124 ? 37.402 -0.880 -48.058 1.00 64.31 124 HIS A C 1
ATOM 980 O O . HIS A 1 124 ? 38.439 -1.120 -48.661 1.00 64.31 124 HIS A O 1
ATOM 986 N N . LEU A 1 125 ? 36.226 -1.285 -48.544 1.00 62.69 125 LEU A N 1
ATOM 987 C CA . LEU A 1 125 ? 36.101 -1.987 -49.827 1.00 62.69 125 LEU A CA 1
ATOM 988 C C . LEU A 1 125 ? 36.366 -1.067 -51.027 1.00 62.69 125 LEU A C 1
ATOM 990 O O . LEU A 1 125 ? 36.892 -1.526 -52.041 1.00 62.69 125 LEU A O 1
ATOM 994 N N . HIS A 1 126 ? 36.036 0.223 -50.923 1.00 58.00 126 HIS A N 1
ATOM 995 C CA . HIS A 1 126 ? 36.394 1.213 -51.938 1.00 58.00 126 HIS A CA 1
ATOM 996 C C . HIS A 1 126 ? 37.906 1.469 -51.996 1.00 58.00 126 HIS A C 1
ATOM 998 O O . HIS A 1 126 ? 38.444 1.574 -53.097 1.00 58.00 126 HIS A O 1
ATOM 1004 N N . SER A 1 127 ? 38.610 1.496 -50.858 1.00 56.66 127 SER A N 1
ATOM 1005 C CA . SER A 1 127 ? 40.077 1.591 -50.851 1.00 56.66 127 SER A CA 1
ATOM 1006 C C . SER A 1 127 ? 40.755 0.287 -51.296 1.00 56.66 127 SER A C 1
ATOM 1008 O O . SER A 1 127 ? 41.738 0.341 -52.033 1.00 56.66 127 SER A O 1
ATOM 1010 N N . LEU A 1 128 ? 40.199 -0.885 -50.957 1.00 50.88 128 LEU A N 1
ATOM 1011 C CA . LEU A 1 128 ? 40.707 -2.186 -51.416 1.00 50.88 128 LEU A CA 1
ATOM 1012 C C . LEU A 1 128 ? 40.484 -2.424 -52.918 1.00 50.88 128 LEU A C 1
ATOM 1014 O O . LEU A 1 128 ? 41.294 -3.076 -53.562 1.00 50.88 128 LEU A O 1
ATOM 1018 N N . LYS A 1 129 ? 39.424 -1.878 -53.528 1.00 51.69 129 LYS A N 1
ATOM 1019 C CA . LYS A 1 129 ? 39.235 -1.959 -54.991 1.00 51.69 129 LYS A CA 1
ATOM 1020 C C . LYS A 1 129 ? 40.311 -1.209 -55.784 1.00 51.69 129 LYS A C 1
ATOM 1022 O O . LYS A 1 129 ? 40.501 -1.516 -56.956 1.00 51.69 129 LYS A O 1
ATOM 1027 N N . ILE A 1 130 ? 41.028 -0.281 -55.151 1.00 53.38 130 ILE A N 1
ATOM 1028 C CA . ILE A 1 130 ? 42.175 0.428 -55.739 1.00 53.38 130 ILE A CA 1
ATOM 1029 C C . ILE A 1 130 ? 43.496 -0.335 -55.465 1.00 53.38 130 ILE A C 1
ATOM 1031 O O . ILE A 1 130 ? 44.523 -0.040 -56.067 1.00 53.38 130 ILE A O 1
ATOM 1035 N N . SER A 1 131 ? 43.474 -1.380 -54.629 1.00 44.84 131 SER A N 1
ATOM 1036 C CA . SER A 1 131 ? 44.641 -2.150 -54.178 1.00 44.84 131 SER A CA 1
ATOM 1037 C C . SER A 1 131 ? 44.383 -3.664 -54.293 1.00 44.84 131 SER A C 1
ATOM 1039 O O . SER A 1 131 ? 43.821 -4.284 -53.396 1.00 44.84 131 SER A O 1
ATOM 1041 N N . HIS A 1 132 ? 44.788 -4.282 -55.401 1.00 42.31 132 HIS A N 1
ATOM 1042 C CA . HIS A 1 132 ? 44.583 -5.711 -55.707 1.00 42.31 132 HIS A CA 1
ATOM 1043 C C . HIS A 1 132 ? 45.299 -6.706 -54.734 1.00 42.31 132 HIS A C 1
ATOM 1045 O O . HIS A 1 132 ? 46.036 -6.273 -53.850 1.00 42.31 132 HIS A O 1
ATOM 1051 N N . PRO A 1 133 ? 45.042 -8.034 -54.826 1.00 49.69 133 PRO A N 1
ATOM 1052 C CA . PRO A 1 133 ? 44.524 -8.884 -53.750 1.00 49.69 133 PRO A CA 1
ATOM 1053 C C . PRO A 1 133 ? 45.611 -9.580 -52.923 1.00 49.69 133 PRO A C 1
ATOM 1055 O O . PRO A 1 133 ? 46.452 -10.248 -53.500 1.00 49.69 133 PRO A O 1
ATOM 1058 N N . TYR A 1 134 ? 45.516 -9.580 -51.591 1.00 46.50 134 TYR A N 1
ATOM 1059 C CA . TYR A 1 134 ? 46.055 -10.675 -50.771 1.00 46.50 134 TYR A CA 1
ATOM 1060 C C . TYR A 1 134 ? 45.219 -10.866 -49.499 1.00 46.50 134 TYR A C 1
ATOM 1062 O O . TYR A 1 134 ? 44.805 -9.914 -48.841 1.00 46.50 134 TYR A O 1
ATOM 1070 N N . ALA A 1 135 ? 44.923 -12.133 -49.211 1.00 46.97 135 ALA A N 1
ATOM 1071 C CA . ALA A 1 135 ? 44.048 -12.602 -48.147 1.00 46.97 135 ALA A CA 1
ATOM 1072 C C . ALA A 1 135 ? 44.606 -12.309 -46.746 1.00 46.97 135 ALA A C 1
ATOM 1074 O O . ALA A 1 135 ? 45.779 -12.556 -46.473 1.00 46.97 135 ALA A O 1
ATOM 1075 N N . SER A 1 136 ? 43.748 -11.868 -45.824 1.00 48.56 136 SER A N 1
ATOM 1076 C CA . SER A 1 136 ? 44.019 -11.963 -44.387 1.00 48.56 136 SER A CA 1
ATOM 1077 C C . SER A 1 136 ? 42.723 -12.091 -43.596 1.00 48.56 136 SER A C 1
ATOM 1079 O O . SER A 1 136 ? 41.906 -11.178 -43.506 1.00 48.56 136 SER A O 1
ATOM 1081 N N . THR A 1 137 ? 42.543 -13.283 -43.040 1.00 49.62 137 THR A N 1
ATOM 1082 C CA . THR A 1 137 ? 41.503 -13.659 -42.085 1.00 49.62 137 THR A CA 1
ATOM 1083 C C . THR A 1 137 ? 41.825 -13.062 -40.718 1.00 49.62 137 THR A C 1
ATOM 1085 O O . THR A 1 137 ? 42.806 -13.462 -40.095 1.00 49.62 137 THR A O 1
ATOM 1088 N N . SER A 1 138 ? 40.996 -12.137 -40.232 1.00 43.31 138 SER A N 1
ATOM 1089 C CA . SER A 1 138 ? 41.058 -11.644 -38.851 1.00 43.31 138 SER A CA 1
ATOM 1090 C C . SER A 1 138 ? 39.756 -11.973 -38.120 1.00 43.31 138 SER A C 1
ATOM 1092 O O . SER A 1 138 ? 38.678 -11.494 -38.472 1.00 43.31 138 SER A O 1
ATOM 1094 N N . THR A 1 139 ? 39.860 -12.843 -37.117 1.00 48.94 139 THR A N 1
ATOM 1095 C CA . THR A 1 139 ? 38.781 -13.248 -36.211 1.00 48.94 139 THR A CA 1
ATOM 1096 C C . THR A 1 139 ? 38.621 -12.227 -35.084 1.00 48.94 139 THR A C 1
ATOM 1098 O O . THR A 1 139 ? 39.456 -12.145 -34.186 1.00 48.94 139 THR A O 1
ATOM 1101 N N . ILE A 1 140 ? 37.521 -11.469 -35.112 1.00 45.16 140 ILE A N 1
ATOM 1102 C CA . ILE A 1 140 ? 37.117 -10.544 -34.044 1.00 45.16 140 ILE A CA 1
ATOM 1103 C C . ILE A 1 140 ? 36.383 -11.333 -32.950 1.00 45.16 140 ILE A C 1
ATOM 1105 O O . ILE A 1 140 ? 35.266 -11.811 -33.153 1.00 45.16 140 ILE A O 1
ATOM 1109 N N . SER A 1 141 ? 37.020 -11.454 -31.785 1.00 50.09 141 SER A N 1
ATOM 1110 C CA . SER A 1 141 ? 36.424 -11.991 -30.558 1.00 50.09 141 SER A CA 1
ATOM 1111 C C . SER A 1 141 ? 35.384 -11.010 -30.001 1.00 50.09 141 SER A C 1
ATOM 1113 O O . SER A 1 141 ? 35.701 -9.860 -29.695 1.00 50.09 141 SER A O 1
ATOM 1115 N N . LYS A 1 142 ? 34.122 -11.450 -29.909 1.00 53.44 142 LYS A N 1
ATOM 1116 C CA . LYS A 1 142 ? 32.998 -10.680 -29.355 1.00 53.44 142 LYS A CA 1
ATOM 1117 C C . LYS A 1 142 ? 32.919 -10.898 -27.848 1.00 53.44 142 LYS A C 1
ATOM 1119 O O . LYS A 1 142 ? 32.535 -11.970 -27.393 1.00 53.44 142 LYS A O 1
ATOM 1124 N N . ASN A 1 143 ? 33.232 -9.856 -27.090 1.00 53.34 143 ASN A N 1
ATOM 1125 C CA . ASN A 1 143 ? 33.103 -9.834 -25.640 1.00 53.34 143 ASN A CA 1
ATOM 1126 C C . ASN A 1 143 ? 31.656 -9.434 -25.266 1.00 53.34 143 ASN A C 1
ATOM 1128 O O . ASN A 1 143 ? 31.343 -8.252 -25.161 1.00 53.34 143 ASN A O 1
ATOM 1132 N N . ASN A 1 144 ? 30.751 -10.414 -25.147 1.00 55.69 144 ASN A N 1
ATOM 1133 C CA . ASN A 1 144 ? 29.317 -10.212 -24.848 1.00 55.69 144 ASN A CA 1
ATOM 1134 C C . ASN A 1 144 ? 28.953 -10.419 -23.356 1.00 55.69 144 ASN A C 1
ATOM 1136 O O . ASN A 1 144 ? 27.777 -10.347 -22.987 1.00 55.69 144 ASN A O 1
ATOM 1140 N N . ASP A 1 145 ? 29.939 -10.644 -22.485 1.00 58.38 145 ASP A N 1
ATOM 1141 C CA . ASP A 1 145 ? 29.741 -11.144 -21.113 1.00 58.38 145 ASP A CA 1
ATOM 1142 C C . ASP A 1 145 ? 29.051 -10.174 -20.139 1.00 58.38 145 ASP A C 1
ATOM 1144 O O . ASP A 1 145 ? 28.543 -10.593 -19.098 1.00 58.38 145 ASP A O 1
ATOM 1148 N N . SER A 1 146 ? 28.995 -8.877 -20.451 1.00 61.06 146 SER A N 1
ATOM 1149 C CA . SER A 1 146 ? 28.399 -7.878 -19.548 1.00 61.06 146 SER A CA 1
ATOM 1150 C C . SER A 1 146 ? 26.864 -7.972 -19.485 1.00 61.06 146 SER A C 1
ATOM 1152 O O . SER A 1 146 ? 26.259 -7.845 -18.421 1.00 61.06 146 SER A O 1
ATOM 1154 N N . SER A 1 147 ? 26.221 -8.280 -20.616 1.00 58.12 147 SER A N 1
ATOM 1155 C CA . SER A 1 147 ? 24.753 -8.306 -20.733 1.00 58.12 147 SER A CA 1
ATOM 1156 C C . SER A 1 147 ? 24.104 -9.470 -19.971 1.00 58.12 147 SER A C 1
ATOM 1158 O O . SER A 1 147 ? 23.061 -9.305 -19.339 1.00 58.12 147 SER A O 1
ATOM 1160 N N . MET A 1 148 ? 24.760 -10.632 -19.958 1.00 71.31 148 MET A N 1
ATOM 1161 C CA . MET A 1 148 ? 24.284 -11.831 -19.263 1.00 71.31 148 MET A CA 1
ATOM 1162 C C . MET A 1 148 ? 24.300 -11.645 -17.739 1.00 71.31 148 MET A C 1
ATOM 1164 O O . MET A 1 148 ? 23.359 -12.044 -17.055 1.00 71.31 148 MET A O 1
ATOM 1168 N N . LYS A 1 149 ? 25.311 -10.943 -17.207 1.00 72.19 149 LYS A N 1
ATOM 1169 C CA . LYS A 1 149 ? 25.440 -10.674 -15.766 1.00 72.19 149 LYS A CA 1
ATOM 1170 C C . LYS A 1 149 ? 24.321 -9.780 -15.226 1.00 72.19 149 LYS A C 1
ATOM 1172 O O . LYS A 1 149 ? 23.825 -10.030 -14.132 1.00 72.19 149 LYS A O 1
ATOM 1177 N N . LEU A 1 150 ? 23.872 -8.782 -15.991 1.00 67.69 150 LEU A N 1
ATOM 1178 C CA . LEU A 1 150 ? 22.780 -7.885 -15.584 1.00 67.69 150 LEU A CA 1
ATOM 1179 C C . LEU A 1 150 ? 21.420 -8.595 -15.543 1.00 67.69 150 LEU A C 1
ATOM 1181 O O . LEU A 1 150 ? 20.673 -8.444 -14.574 1.00 67.69 150 LEU A O 1
ATOM 1185 N N . VAL A 1 151 ? 21.127 -9.433 -16.543 1.00 74.06 151 VAL A N 1
ATOM 1186 C CA . VAL A 1 151 ? 19.913 -10.269 -16.559 1.00 74.06 151 VAL A CA 1
ATOM 1187 C C . VAL A 1 151 ? 19.926 -11.260 -15.392 1.00 74.06 151 VAL A C 1
ATOM 1189 O O . VAL A 1 151 ? 18.915 -11.444 -14.715 1.00 74.06 151 VAL A O 1
ATOM 1192 N N . GLN A 1 152 ? 21.083 -11.852 -15.096 1.00 75.75 152 GLN A N 1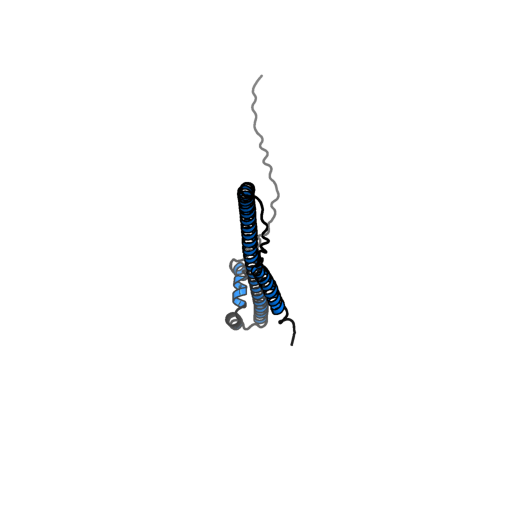
ATOM 1193 C CA . GLN A 1 152 ? 21.238 -12.789 -13.986 1.00 75.75 152 GLN A CA 1
ATOM 1194 C C . GLN A 1 152 ? 21.064 -12.104 -12.618 1.00 75.75 152 GLN A C 1
ATOM 1196 O O . GLN A 1 152 ? 20.379 -12.649 -11.750 1.00 75.75 152 GLN A O 1
ATOM 1201 N N . CYS A 1 153 ? 21.577 -10.879 -12.448 1.00 74.44 153 CYS A N 1
ATOM 1202 C CA . CYS A 1 153 ? 21.311 -10.050 -11.267 1.00 74.44 153 CYS A CA 1
ATOM 1203 C C . CYS A 1 153 ? 19.815 -9.743 -11.102 1.00 74.44 153 CYS A C 1
ATOM 1205 O O . CYS A 1 153 ? 19.293 -9.825 -9.989 1.00 74.44 153 CYS A O 1
ATOM 1207 N N . PHE A 1 154 ? 19.104 -9.449 -12.195 1.00 72.75 154 PHE A N 1
ATOM 1208 C CA . PHE A 1 154 ? 17.663 -9.191 -12.156 1.00 72.75 154 PHE A CA 1
ATOM 1209 C C . PHE A 1 154 ? 16.860 -10.436 -11.743 1.00 72.75 154 PHE A C 1
ATOM 1211 O O . PHE A 1 154 ? 15.974 -10.346 -10.890 1.00 72.75 154 PHE A O 1
ATOM 1218 N N . ILE A 1 155 ? 17.191 -11.612 -12.286 1.00 78.62 155 ILE A N 1
ATOM 1219 C CA . ILE A 1 155 ? 16.545 -12.883 -11.912 1.00 78.62 155 ILE A CA 1
ATOM 1220 C C . ILE A 1 155 ? 16.797 -13.203 -10.429 1.00 78.62 155 ILE A C 1
ATOM 1222 O O . ILE A 1 155 ? 15.865 -13.557 -9.704 1.00 78.62 155 ILE A O 1
ATOM 1226 N N . TYR A 1 156 ? 18.033 -13.028 -9.953 1.00 79.06 156 TYR A N 1
ATOM 1227 C CA . TYR A 1 156 ? 18.403 -13.289 -8.560 1.00 79.06 156 TYR A CA 1
ATOM 1228 C C . TYR A 1 156 ? 17.698 -12.346 -7.568 1.00 79.06 156 TYR A C 1
ATOM 1230 O O . TYR A 1 156 ? 17.180 -12.785 -6.537 1.00 79.06 156 TYR A O 1
ATOM 1238 N N . TYR A 1 157 ? 17.604 -11.056 -7.897 1.00 73.19 157 TYR A N 1
ATOM 1239 C CA . TYR A 1 157 ? 16.924 -10.067 -7.057 1.00 73.19 157 TYR A CA 1
ATOM 1240 C C . TYR A 1 157 ? 15.415 -10.343 -6.932 1.00 73.19 157 TYR A C 1
ATOM 1242 O O . TYR A 1 157 ? 14.854 -10.275 -5.841 1.00 73.19 157 TYR A O 1
ATOM 1250 N N . ASN A 1 158 ? 14.749 -10.738 -8.022 1.00 70.94 158 ASN A N 1
ATOM 1251 C CA . ASN A 1 158 ? 13.323 -11.082 -7.981 1.00 70.94 158 ASN A CA 1
ATOM 1252 C C . ASN A 1 158 ? 13.049 -12.387 -7.217 1.00 70.94 158 ASN A C 1
ATOM 1254 O O . ASN A 1 158 ? 12.047 -12.487 -6.507 1.00 70.94 158 ASN A O 1
ATOM 1258 N N . LYS A 1 159 ? 13.948 -13.375 -7.313 1.00 73.88 159 LYS A N 1
ATOM 1259 C CA . LYS A 1 159 ? 13.828 -14.638 -6.572 1.00 73.88 159 LYS A CA 1
ATOM 1260 C C . LYS A 1 159 ? 13.918 -14.421 -5.058 1.00 73.88 159 LYS A C 1
ATOM 1262 O O . LYS A 1 159 ? 13.051 -14.876 -4.318 1.00 73.88 159 LYS A O 1
ATOM 1267 N N . THR A 1 160 ? 14.904 -13.646 -4.610 1.00 68.38 160 THR A N 1
ATOM 1268 C CA . THR A 1 160 ? 15.094 -13.328 -3.181 1.00 68.38 160 THR A CA 1
ATOM 1269 C C . THR A 1 160 ? 13.963 -12.473 -2.594 1.00 68.38 160 THR A C 1
ATOM 1271 O O . THR A 1 160 ? 13.622 -12.621 -1.420 1.00 68.38 160 THR A O 1
ATOM 1274 N N . LEU A 1 161 ? 13.325 -11.622 -3.405 1.00 62.47 161 LEU A N 1
ATOM 1275 C CA . LEU A 1 161 ? 12.123 -10.873 -3.018 1.00 62.47 161 LEU A CA 1
ATOM 1276 C C . LEU A 1 161 ? 10.893 -11.768 -2.806 1.00 62.47 161 LEU A C 1
ATOM 1278 O O . LEU A 1 161 ? 10.094 -11.487 -1.915 1.00 62.47 161 LEU A O 1
ATOM 1282 N N . ASN A 1 162 ? 10.745 -12.839 -3.590 1.00 60.12 162 ASN A N 1
ATOM 1283 C CA . ASN A 1 162 ? 9.647 -13.794 -3.426 1.00 60.12 162 ASN A CA 1
ATOM 1284 C C . ASN A 1 162 ? 9.866 -14.744 -2.238 1.00 60.12 162 ASN A C 1
ATOM 1286 O O . ASN A 1 162 ? 8.911 -15.046 -1.531 1.00 60.12 162 ASN A O 1
ATOM 1290 N N . GLU A 1 163 ? 11.104 -15.168 -1.966 1.00 60.91 163 GLU A N 1
ATOM 1291 C CA . GLU A 1 163 ? 11.412 -16.094 -0.861 1.00 60.91 163 GLU A CA 1
ATOM 1292 C C . GLU A 1 163 ? 11.198 -15.467 0.529 1.00 60.91 163 GLU A C 1
ATOM 1294 O O . GLU A 1 163 ? 10.720 -16.140 1.442 1.00 60.91 163 GLU A O 1
ATOM 1299 N N . ARG A 1 164 ? 11.425 -14.155 0.693 1.00 55.53 164 ARG A N 1
ATOM 1300 C CA . ARG A 1 164 ? 11.103 -13.442 1.950 1.00 55.53 164 ARG A CA 1
ATOM 1301 C C . ARG A 1 164 ? 9.601 -13.292 2.221 1.00 55.53 164 ARG A C 1
ATOM 1303 O O . ARG A 1 164 ? 9.231 -12.892 3.318 1.00 55.53 164 ARG A O 1
ATOM 1310 N N . ASN A 1 165 ? 8.746 -13.606 1.249 1.00 52.66 165 ASN A N 1
ATOM 1311 C CA . ASN A 1 165 ? 7.294 -13.472 1.360 1.00 52.66 165 ASN A CA 1
ATOM 1312 C C . ASN A 1 165 ? 6.597 -14.764 1.832 1.00 52.66 165 ASN A C 1
ATOM 1314 O O . ASN A 1 165 ? 5.396 -14.743 2.075 1.00 52.66 165 ASN A O 1
ATOM 1318 N N . VAL A 1 166 ? 7.327 -15.880 1.969 1.00 54.59 166 VAL A N 1
ATOM 1319 C CA . VAL A 1 166 ? 6.752 -17.192 2.346 1.00 54.59 166 VAL A CA 1
ATOM 1320 C C . VAL A 1 166 ? 7.084 -17.590 3.795 1.00 54.59 166 VAL A C 1
ATOM 1322 O O . VAL A 1 166 ? 6.504 -18.528 4.330 1.00 54.59 166 VAL A O 1
ATOM 1325 N N . GLY A 1 167 ? 7.981 -16.862 4.470 1.00 53.59 167 GLY A N 1
ATOM 1326 C CA . GLY A 1 167 ? 8.488 -17.218 5.804 1.00 53.59 167 GLY A CA 1
ATOM 1327 C C . GLY A 1 167 ? 7.588 -16.885 7.002 1.00 53.59 167 GLY A C 1
ATOM 1328 O O . GLY A 1 167 ? 7.965 -17.209 8.122 1.00 53.59 167 GLY A O 1
ATOM 1329 N N . HIS A 1 168 ? 6.427 -16.251 6.806 1.00 53.09 168 HIS A N 1
ATOM 1330 C CA . HIS A 1 168 ? 5.547 -15.826 7.911 1.00 53.09 168 HIS A CA 1
ATOM 1331 C C . HIS A 1 168 ? 4.177 -16.524 7.950 1.00 53.09 168 HIS A C 1
ATOM 1333 O O . HIS A 1 168 ? 3.303 -16.115 8.706 1.00 53.09 168 HIS A O 1
ATOM 1339 N N . LEU A 1 169 ? 3.992 -17.608 7.190 1.00 52.38 169 LEU A N 1
ATOM 1340 C CA . LEU A 1 169 ? 2.805 -18.468 7.277 1.00 52.38 169 LEU A CA 1
ATOM 1341 C C . LEU A 1 169 ? 3.170 -19.835 7.871 1.00 52.38 169 LEU A C 1
ATOM 1343 O O . LEU A 1 169 ? 3.128 -20.853 7.187 1.00 52.38 169 LEU A O 1
ATOM 1347 N N . LEU A 1 170 ? 3.522 -19.861 9.156 1.00 51.03 170 LEU A N 1
ATOM 1348 C CA . LEU A 1 170 ? 3.400 -21.059 9.990 1.00 51.03 170 LEU A CA 1
ATOM 1349 C C . LEU A 1 170 ? 2.880 -20.633 11.371 1.00 51.03 170 LEU A C 1
ATOM 1351 O O . LEU A 1 170 ? 3.513 -19.785 12.002 1.00 51.03 170 LEU A O 1
ATOM 1355 N N . PRO A 1 171 ? 1.743 -21.177 11.836 1.00 61.72 171 PRO A N 1
ATOM 1356 C CA . PRO A 1 171 ? 1.237 -20.915 13.172 1.00 61.72 171 PRO A CA 1
ATOM 1357 C C . PRO A 1 171 ? 1.953 -21.819 14.187 1.00 61.72 171 PRO A C 1
ATOM 1359 O O . PRO A 1 171 ? 2.087 -23.025 13.966 1.00 61.72 171 PRO A O 1
ATOM 1362 N N . MET A 1 172 ? 2.382 -21.231 15.301 1.00 47.44 172 MET A N 1
ATOM 1363 C CA . MET A 1 172 ? 2.584 -21.897 16.592 1.00 47.44 172 MET A CA 1
ATOM 1364 C C . MET A 1 172 ? 1.799 -21.105 17.626 1.00 47.44 172 MET A C 1
ATOM 1366 O O . MET A 1 172 ? 1.934 -19.860 17.606 1.00 47.44 172 MET A O 1
#

Foldseek 3Di:
DDDDDDDDDDDDDDPPDPPPPPPDPDPPPVNVVCVDLVVLLQLCDPVSLVVVLVVDPDPVVNVVSVVSSVVSVVVVVVVVVVVVVVVVVVVVVVVVVVVVVVVVVVVVVVVVVVVVVVVVVVVVVVVVVVPDDDDDDDDDDDPPPPVVVVVVVVVVVVVVVVVVVPPPPDDD

Secondary structure (DSSP, 8-state):
----------------------------HHHHHTTSHHHHHHHHSHHHHHHHHHT---HHHHHHHHHHHHHHHHHHHHHHHHHHHHHHHHHHHHHHHHHHHHHHHHHHHHHHHHHHHHHHHHHHHHHHTTS-------------HHHHHHHHHHHHHHHHHHHTTSTT----

Organism: Psilocybe cyanescens (NCBI:txid93625)

pLDDT: mean 73.66, std 18.62, range [40.91, 97.69]

Sequence (172 aa):
MSFIDTPTASSSSTPANSCLQGKQPAVPCYAQTLSTFEALDLFADDETAQKICSYFEHPDTILAIDNLVKVARAHQQEEQEIRLARLRSRARQTMATILLDQLQSWGLEREIHDVLRKHYFASHLHSLKISHPYASTSTISKNNDSSMKLVQCFIYYNKTLNERNVGHLLPM

Radius of gyration: 39.96 Å; chains: 1; bounding box: 114×72×91 Å